Protein AF-A0A3C0GHY0-F1 (afdb_monomer)

Foldseek 3Di:
DDDDPDPDDDPPPPPPDPVVVVVVVVVVVVVVVVVVVVCVPPDPPPPDPPPLADVVLLVVLLVQCLVPVDLVSLVVSCVVSVHDSVVSLVSCVVVVNHDDDADADPVRHGPDDQVNLQVLVCVVVVHRDPVSSVPDSVVSVVVSVVSVD

Secondary structure (DSSP, 8-state):
-----------------HHHHHHHHHHHHHHHHHHHHHHHHH---------SS-HHHHHHHHHHHHHS-SHHHHHHHHHHTT--HHHHHHHHHHTT-PPPPPPB-TTS-B---HHHHHHHHHHHHTS--GGGGGS-HHHHHHHHHHH--

Radius of gyration: 30.06 Å; Cα contacts (8 Å, |Δi|>4): 63; chains: 1; bounding box: 44×91×66 Å

Structure (mmCIF, N/CA/C/O backbone):
data_AF-A0A3C0GHY0-F1
#
_entry.id   AF-A0A3C0GHY0-F1
#
loop_
_atom_site.group_PDB
_atom_site.id
_atom_site.type_symbol
_atom_site.label_atom_id
_atom_site.label_alt_id
_atom_site.label_comp_id
_atom_site.label_asym_id
_atom_site.label_entity_id
_atom_site.label_seq_id
_atom_site.pdbx_PDB_ins_code
_atom_site.Cartn_x
_atom_site.Cartn_y
_atom_site.Cartn_z
_atom_site.occupancy
_atom_site.B_iso_or_equiv
_atom_site.auth_seq_id
_atom_site.auth_comp_id
_atom_site.auth_asym_id
_atom_site.auth_atom_id
_atom_site.pdbx_PDB_model_num
ATOM 1 N N . MET A 1 1 ? 21.424 75.757 0.267 1.00 43.88 1 MET A N 1
ATOM 2 C CA . MET A 1 1 ? 20.546 75.321 -0.846 1.00 43.88 1 MET A CA 1
ATOM 3 C C . MET A 1 1 ? 20.650 73.807 -0.983 1.00 43.88 1 MET A C 1
ATOM 5 O O . MET A 1 1 ? 21.759 73.286 -0.994 1.00 43.88 1 MET A O 1
ATOM 9 N N . LYS A 1 2 ? 19.517 73.099 -0.906 1.00 44.56 2 LYS A N 1
ATOM 10 C CA . LYS A 1 2 ? 19.451 71.640 -0.707 1.00 44.56 2 LYS A CA 1
ATOM 11 C C . LYS A 1 2 ? 19.728 70.884 -2.015 1.00 44.56 2 LYS A C 1
ATOM 13 O O . LYS A 1 2 ? 19.269 71.286 -3.075 1.00 44.56 2 LYS A O 1
ATOM 18 N N . LYS A 1 3 ? 20.506 69.801 -1.911 1.00 42.47 3 LYS A N 1
ATOM 19 C CA . LYS A 1 3 ? 20.827 68.850 -2.985 1.00 42.47 3 LYS A CA 1
ATOM 20 C C . LYS A 1 3 ? 19.607 67.980 -3.297 1.00 42.47 3 LYS A C 1
ATOM 22 O O . LYS A 1 3 ? 19.313 67.071 -2.521 1.00 42.47 3 LYS A O 1
ATOM 27 N N . ASP A 1 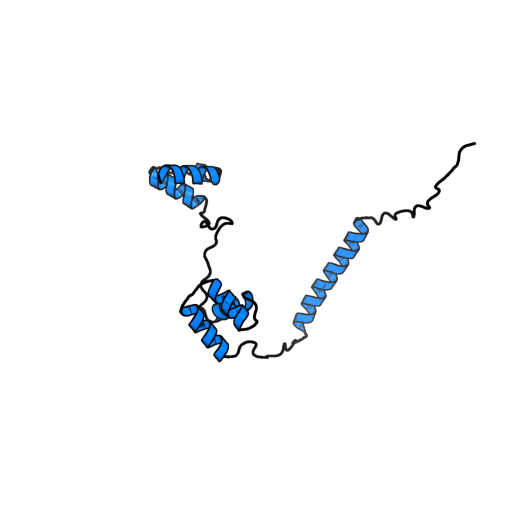4 ? 18.992 68.171 -4.457 1.00 45.75 4 ASP A N 1
ATOM 28 C CA . ASP A 1 4 ? 18.029 67.215 -5.010 1.00 45.75 4 ASP A CA 1
ATOM 29 C C . ASP A 1 4 ? 18.778 66.072 -5.703 1.00 45.75 4 ASP A C 1
ATOM 31 O O . ASP A 1 4 ? 19.074 66.091 -6.896 1.00 45.75 4 ASP A O 1
ATOM 35 N N . ARG A 1 5 ? 19.133 65.050 -4.919 1.00 55.22 5 ARG A N 1
ATOM 36 C CA . ARG A 1 5 ? 19.516 63.740 -5.453 1.00 55.22 5 ARG A CA 1
ATOM 37 C C . ARG A 1 5 ? 18.247 62.913 -5.640 1.00 55.22 5 ARG A C 1
ATOM 39 O O . ARG A 1 5 ? 17.452 62.825 -4.712 1.00 55.22 5 ARG A O 1
ATOM 46 N N . ASN A 1 6 ? 18.173 62.202 -6.771 1.00 49.91 6 ASN A N 1
ATOM 47 C CA . ASN A 1 6 ? 17.333 61.019 -7.019 1.00 49.91 6 ASN A CA 1
ATOM 48 C C . ASN A 1 6 ? 15.996 61.246 -7.760 1.00 49.91 6 ASN A C 1
ATOM 50 O O . ASN A 1 6 ? 14.916 61.105 -7.193 1.00 49.91 6 ASN A O 1
ATOM 54 N N . ARG A 1 7 ? 16.064 61.451 -9.082 1.00 50.22 7 ARG A N 1
ATOM 55 C CA . ARG A 1 7 ? 14.936 61.191 -9.995 1.00 50.22 7 ARG A CA 1
ATOM 56 C C . ARG A 1 7 ? 15.176 59.869 -10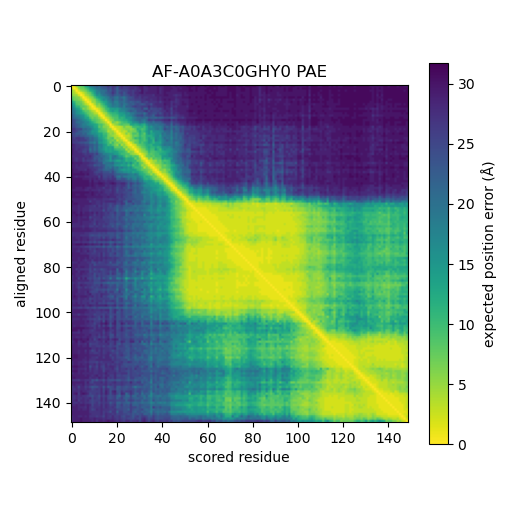.735 1.00 50.22 7 ARG A C 1
ATOM 58 O O . ARG A 1 7 ? 15.522 59.848 -11.909 1.00 50.22 7 ARG A O 1
ATOM 65 N N . LYS A 1 8 ? 15.037 58.738 -10.032 1.00 50.28 8 LYS A N 1
ATOM 66 C CA . LYS A 1 8 ? 14.919 57.421 -10.683 1.00 50.28 8 LYS A CA 1
ATOM 67 C C . LYS A 1 8 ? 13.613 57.400 -11.475 1.00 50.28 8 LYS A C 1
ATOM 69 O O . LYS A 1 8 ? 12.539 57.517 -10.886 1.00 50.28 8 LYS A O 1
ATOM 74 N N . TYR A 1 9 ? 13.703 57.232 -12.790 1.00 45.22 9 TYR A N 1
ATOM 75 C CA . TYR A 1 9 ? 12.550 56.913 -13.626 1.00 45.22 9 TYR A CA 1
ATOM 76 C C . TYR A 1 9 ? 11.945 55.596 -13.110 1.00 45.22 9 TYR A C 1
ATOM 78 O O . TYR A 1 9 ? 12.593 54.551 -13.161 1.00 45.22 9 TYR A O 1
ATOM 86 N N . ARG A 1 10 ? 10.738 55.636 -12.532 1.00 49.34 10 ARG A N 1
ATOM 87 C CA . ARG A 1 10 ? 9.988 54.415 -12.209 1.00 49.34 10 ARG A CA 1
ATOM 88 C C . ARG A 1 10 ? 9.207 54.030 -13.463 1.00 49.34 10 ARG A C 1
ATOM 90 O O . ARG A 1 10 ? 8.312 54.791 -13.831 1.00 49.34 10 ARG A O 1
ATOM 97 N N . PRO A 1 11 ? 9.486 52.891 -14.120 1.00 46.31 11 PRO A N 1
ATOM 98 C CA . PRO A 1 11 ? 8.587 52.416 -15.156 1.00 46.31 11 PRO A CA 1
ATOM 99 C C . PRO A 1 11 ? 7.234 52.131 -14.500 1.00 46.31 11 PRO A C 1
ATOM 101 O O . PRO A 1 11 ? 7.153 51.460 -13.466 1.00 46.31 11 PRO A O 1
ATOM 104 N N . CYS A 1 12 ? 6.177 52.695 -15.080 1.00 44.91 12 CYS A N 1
ATOM 105 C CA . CYS A 1 12 ? 4.809 52.444 -14.662 1.00 44.91 12 CYS A CA 1
ATOM 106 C C . CYS A 1 12 ? 4.568 50.928 -14.729 1.00 44.91 12 CYS A C 1
ATOM 108 O O . CYS A 1 12 ? 4.623 50.338 -15.810 1.00 44.91 12 CYS A O 1
ATOM 110 N N . LYS A 1 13 ? 4.356 50.269 -13.580 1.00 52.03 13 LYS A N 1
ATOM 111 C CA . LYS A 1 13 ? 3.924 48.867 -13.563 1.00 52.03 13 LYS A CA 1
ATOM 112 C C . LYS A 1 13 ? 2.538 48.836 -14.190 1.00 52.03 13 LYS A C 1
ATOM 114 O O . LYS A 1 13 ? 1.556 49.170 -13.531 1.00 52.03 13 LYS A O 1
ATOM 119 N N . ARG A 1 14 ? 2.474 48.443 -15.462 1.00 49.00 14 ARG A N 1
ATOM 120 C CA . ARG A 1 14 ? 1.232 48.105 -16.149 1.00 49.00 14 ARG A CA 1
ATOM 121 C C . ARG A 1 14 ? 0.568 47.016 -15.311 1.00 49.00 14 ARG A C 1
ATOM 123 O O . ARG A 1 14 ? 1.057 45.889 -15.250 1.00 49.00 14 ARG A O 1
ATOM 130 N N . GLN A 1 15 ? -0.471 47.383 -14.565 1.00 57.38 15 GLN A N 1
ATOM 131 C CA . GLN A 1 15 ? -1.277 46.423 -13.826 1.00 57.38 15 GLN A CA 1
ATOM 132 C C . GLN A 1 15 ? -2.047 45.618 -14.870 1.00 57.38 15 GLN A C 1
ATOM 134 O O . GLN A 1 15 ? -3.162 45.970 -15.243 1.00 57.38 15 GLN A O 1
ATOM 139 N N . ASN A 1 16 ? -1.426 44.573 -15.414 1.00 53.50 16 ASN A N 1
ATOM 140 C CA . ASN A 1 16 ? -2.160 43.613 -16.219 1.00 53.50 16 ASN A CA 1
ATOM 141 C C . ASN A 1 16 ? -3.194 42.991 -15.281 1.00 53.50 16 ASN A C 1
ATOM 143 O O . ASN A 1 16 ? -2.840 42.412 -14.249 1.00 53.50 16 ASN A O 1
ATOM 147 N N . SER A 1 17 ? -4.476 43.202 -15.581 1.00 56.75 17 SER A N 1
ATOM 148 C CA . SER A 1 17 ? -5.548 42.705 -14.734 1.00 56.75 17 SER A CA 1
ATOM 149 C C . SER A 1 17 ? -5.394 41.187 -14.609 1.00 56.75 17 SER A C 1
ATOM 151 O O . SER A 1 17 ? -5.249 40.472 -15.602 1.00 56.75 17 SER A O 1
ATOM 153 N N . LYS A 1 18 ? -5.427 40.669 -13.375 1.00 57.06 18 LYS A N 1
ATOM 154 C CA . LYS A 1 18 ? -5.386 39.216 -13.103 1.00 57.06 18 LYS A CA 1
ATOM 155 C C . LYS A 1 18 ? -6.503 38.454 -13.840 1.00 57.06 18 LYS A C 1
ATOM 157 O O . LYS A 1 18 ? -6.436 37.237 -13.984 1.00 57.06 18 LYS A O 1
ATOM 162 N N . PHE A 1 19 ? -7.518 39.182 -14.302 1.00 55.75 19 PHE A N 1
ATOM 163 C CA . PHE A 1 19 ? -8.609 38.705 -15.136 1.00 55.75 19 PHE A CA 1
ATOM 164 C C . PHE A 1 19 ? -8.153 38.369 -16.564 1.00 55.75 19 PHE A C 1
ATOM 166 O O . PHE A 1 19 ? -8.453 37.285 -17.050 1.00 55.75 19 PHE A O 1
ATOM 173 N N . LEU A 1 20 ? -7.360 39.234 -17.207 1.00 51.72 20 LEU A N 1
ATOM 174 C CA . LEU A 1 20 ? -6.839 38.987 -18.557 1.00 51.72 20 LEU A CA 1
ATOM 175 C C . LEU A 1 20 ? -5.841 37.822 -18.582 1.00 51.72 20 LEU A C 1
ATOM 177 O O . LEU A 1 20 ? -5.897 37.012 -19.500 1.00 51.72 20 LEU A O 1
ATOM 181 N N . GLN A 1 21 ? -5.001 37.678 -17.550 1.00 57.25 21 GLN A N 1
ATOM 182 C CA . GLN A 1 21 ? -4.092 36.529 -17.419 1.00 57.25 21 GLN A CA 1
ATOM 183 C C . GLN A 1 21 ? -4.881 35.203 -17.362 1.00 57.25 21 GLN A C 1
ATOM 185 O O . GLN A 1 21 ? -4.649 34.312 -18.172 1.00 57.25 21 GLN A O 1
ATOM 190 N N . LYS A 1 22 ? -5.916 35.124 -16.508 1.00 54.03 22 LYS A N 1
ATOM 191 C CA . LYS A 1 22 ? -6.793 33.942 -16.387 1.00 54.03 22 LYS A CA 1
ATOM 192 C C . LYS A 1 22 ? -7.554 33.595 -17.667 1.00 54.03 22 LYS A C 1
ATOM 194 O O . LYS A 1 22 ? -7.800 32.421 -17.918 1.00 54.03 22 LYS A O 1
ATOM 199 N N . VAL A 1 23 ? -7.950 34.584 -18.469 1.00 57.91 23 VAL A N 1
ATOM 200 C CA . VAL A 1 23 ? -8.646 34.342 -19.746 1.00 57.91 23 VAL A CA 1
ATOM 201 C C . VAL A 1 23 ? -7.696 33.734 -20.782 1.00 57.91 23 VAL A C 1
ATOM 203 O O . VAL A 1 23 ? -8.090 32.819 -21.503 1.00 57.91 23 VAL A O 1
ATOM 206 N N . VAL A 1 24 ? -6.439 34.186 -20.828 1.00 56.72 24 VAL A N 1
ATOM 207 C CA . VAL A 1 24 ? -5.404 33.609 -21.704 1.00 56.72 24 VAL A CA 1
ATOM 208 C C . VAL A 1 24 ? -5.010 32.196 -21.235 1.00 56.72 24 VAL A C 1
ATOM 210 O O . VAL A 1 24 ? -4.866 31.294 -22.064 1.00 56.72 24 VAL A O 1
ATOM 213 N N . ASP A 1 25 ? -4.948 31.962 -19.921 1.00 53.97 25 ASP A N 1
ATOM 214 C CA . ASP A 1 25 ? -4.635 30.652 -19.324 1.00 53.97 25 ASP A CA 1
ATOM 215 C C . ASP A 1 25 ? -5.785 29.630 -19.495 1.00 53.97 25 ASP A C 1
ATOM 217 O O . ASP A 1 25 ? -5.553 28.473 -19.841 1.00 53.97 25 ASP A O 1
A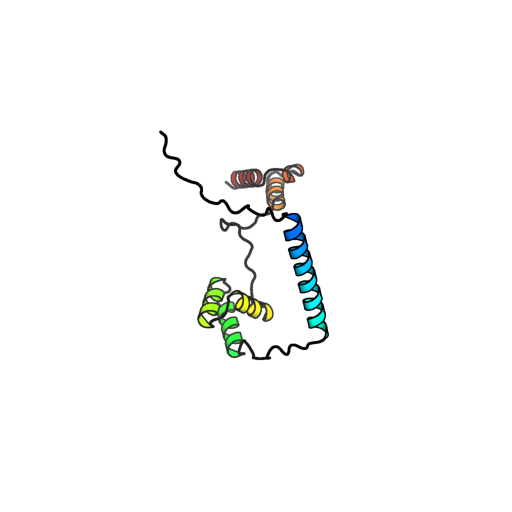TOM 221 N N . ASN A 1 26 ? -7.051 30.047 -19.366 1.00 54.62 26 ASN A N 1
ATOM 222 C CA . ASN A 1 26 ? -8.207 29.177 -19.635 1.00 54.62 26 ASN A CA 1
ATOM 223 C C . ASN A 1 26 ? -8.363 28.847 -21.128 1.00 54.62 26 ASN A C 1
ATOM 225 O O . ASN A 1 26 ? -8.758 27.734 -21.480 1.00 54.62 26 ASN A O 1
ATOM 229 N N . ARG A 1 27 ? -8.045 29.795 -22.019 1.00 51.16 27 ARG A N 1
ATOM 230 C CA . ARG A 1 27 ? -8.132 29.601 -23.475 1.00 51.16 27 ARG A CA 1
ATOM 231 C C . ARG A 1 27 ? -7.024 28.688 -24.004 1.00 51.16 27 ARG A C 1
ATOM 233 O O . ARG A 1 27 ? -7.276 27.895 -24.908 1.00 51.16 27 ARG A O 1
ATOM 240 N N . SER A 1 28 ? -5.832 28.746 -23.412 1.00 49.88 28 SER A N 1
ATOM 241 C CA . SER A 1 28 ? -4.755 27.793 -23.696 1.00 49.88 28 SER A CA 1
ATOM 242 C C . SER A 1 28 ? -5.081 26.395 -23.152 1.00 49.88 28 SER A C 1
ATOM 244 O O . SER A 1 28 ? -4.930 25.422 -23.886 1.00 49.88 28 SER A O 1
ATOM 246 N N . HIS A 1 29 ? -5.647 26.263 -21.947 1.00 50.69 29 HIS A N 1
ATOM 247 C CA . HIS A 1 29 ? -6.001 24.956 -21.369 1.00 50.69 29 HIS A CA 1
ATOM 248 C C . HIS A 1 29 ? -7.094 24.192 -22.149 1.00 50.69 29 HIS A C 1
ATOM 250 O O . HIS A 1 29 ? -7.030 22.967 -22.274 1.00 50.69 29 HIS A O 1
ATOM 256 N N . PHE A 1 30 ? -8.070 24.899 -22.734 1.00 48.09 30 PHE A N 1
ATOM 257 C CA . PHE A 1 30 ? -9.123 24.279 -23.552 1.00 48.09 30 PHE A CA 1
ATOM 258 C C . PHE A 1 30 ? -8.596 23.735 -24.895 1.00 48.09 30 PHE A C 1
ATOM 260 O O . PHE A 1 30 ? -9.026 22.671 -25.342 1.00 48.09 30 PHE A O 1
ATOM 267 N N . GLY A 1 31 ? -7.622 24.416 -25.513 1.00 49.78 31 GLY A N 1
ATOM 268 C CA . GLY A 1 31 ? -7.005 23.990 -26.776 1.00 49.78 31 GLY A CA 1
ATOM 269 C C . GLY A 1 31 ? -6.147 22.727 -26.643 1.00 49.78 31 GLY A C 1
ATOM 270 O O . GLY A 1 31 ? -6.221 21.836 -27.490 1.00 49.78 31 GLY A O 1
ATOM 271 N N . TYR A 1 32 ? -5.398 22.597 -25.541 1.00 50.34 32 TYR A N 1
ATOM 272 C CA . TYR A 1 32 ? -4.573 21.410 -25.286 1.00 50.34 32 TYR A CA 1
ATOM 273 C C . TYR A 1 32 ? -5.409 20.142 -25.042 1.00 50.34 32 TYR A C 1
ATOM 275 O O . TYR A 1 32 ? -4.982 19.055 -25.417 1.00 50.34 32 TYR A O 1
ATOM 283 N N . ASN A 1 33 ? -6.621 20.251 -24.489 1.00 50.81 33 ASN A N 1
ATOM 284 C CA . ASN A 1 33 ? -7.453 19.083 -24.167 1.00 50.81 33 ASN A CA 1
ATOM 285 C C . ASN A 1 33 ? -8.226 18.523 -25.386 1.00 50.81 33 ASN A C 1
ATOM 287 O O . ASN A 1 33 ? -8.464 17.317 -25.477 1.00 50.81 33 ASN A O 1
ATOM 291 N N . ILE A 1 34 ? -8.587 19.382 -26.351 1.00 51.97 34 ILE A N 1
ATOM 292 C CA . ILE A 1 34 ? -9.289 18.989 -27.589 1.00 51.97 34 ILE A CA 1
ATOM 293 C C . ILE A 1 34 ? -8.320 18.316 -28.578 1.00 51.97 34 ILE A C 1
ATOM 295 O O . ILE A 1 34 ? -8.632 17.248 -29.105 1.00 51.97 34 ILE A O 1
ATOM 299 N N . LEU A 1 35 ? -7.101 18.849 -28.745 1.00 52.03 35 LEU A N 1
ATOM 300 C CA . LEU A 1 35 ? -6.059 18.240 -29.588 1.00 52.03 35 LEU A CA 1
ATOM 301 C C . LEU A 1 35 ? -5.599 16.867 -29.067 1.00 52.03 35 LEU A C 1
ATOM 303 O O . LEU A 1 35 ? -5.436 15.938 -29.857 1.00 52.03 35 LEU A O 1
ATOM 307 N N . TYR A 1 36 ? -5.468 16.694 -27.746 1.00 53.88 36 TYR A N 1
ATOM 308 C CA . TYR A 1 36 ? -5.097 15.406 -27.142 1.00 53.88 36 TYR A CA 1
ATOM 309 C C . TYR A 1 36 ? -6.165 14.315 -27.322 1.00 53.88 36 TYR A C 1
ATOM 311 O O . TYR A 1 36 ? -5.825 13.140 -27.473 1.00 53.88 36 TYR A O 1
ATOM 319 N N . LYS A 1 37 ? -7.456 14.676 -27.339 1.00 48.34 37 LYS A N 1
ATOM 320 C CA . LYS A 1 37 ? -8.540 13.723 -27.634 1.00 48.34 37 LYS A CA 1
ATOM 321 C C . LYS A 1 37 ? -8.623 13.379 -29.123 1.00 48.34 37 LYS A C 1
ATOM 323 O O . LYS A 1 37 ? -8.896 12.229 -29.451 1.00 48.34 37 LYS A O 1
ATOM 328 N N . GLN A 1 38 ? -8.345 14.334 -30.011 1.00 46.81 38 GLN A N 1
ATOM 329 C CA . GLN A 1 38 ? -8.465 14.149 -31.461 1.00 46.81 38 GLN A CA 1
ATOM 330 C C . GLN A 1 38 ? -7.272 13.385 -32.072 1.00 46.81 38 GLN A C 1
ATOM 332 O O . GLN A 1 38 ? -7.472 12.527 -32.931 1.00 46.81 38 GLN A O 1
ATOM 337 N N . LEU A 1 39 ? -6.052 13.575 -31.549 1.00 48.44 39 LEU A N 1
ATOM 338 C CA . LEU A 1 39 ? -4.853 12.796 -31.914 1.00 48.44 39 LEU A CA 1
ATOM 339 C C . LEU A 1 39 ? -4.928 11.314 -31.507 1.00 48.44 39 LEU A C 1
ATOM 341 O O . LEU A 1 39 ? -4.263 10.473 -32.106 1.00 48.44 39 LEU A O 1
ATOM 345 N N . ARG A 1 40 ? -5.765 10.970 -30.520 1.00 46.69 40 ARG A N 1
ATOM 346 C CA . ARG A 1 40 ? -5.966 9.588 -30.057 1.00 46.69 40 ARG A CA 1
ATOM 347 C C . ARG A 1 40 ? -6.865 8.761 -30.991 1.00 46.69 40 ARG A C 1
ATOM 349 O O . ARG A 1 40 ? -6.882 7.540 -30.875 1.00 46.69 40 ARG A O 1
ATOM 356 N N . ILE A 1 41 ? -7.611 9.409 -31.892 1.00 50.09 41 ILE A N 1
ATOM 357 C CA . ILE A 1 41 ? -8.611 8.760 -32.759 1.00 50.09 41 ILE A CA 1
ATOM 358 C C . ILE A 1 41 ? -8.040 8.419 -34.149 1.00 50.09 41 ILE A C 1
ATOM 360 O O . ILE A 1 41 ? -8.432 7.406 -34.716 1.00 50.09 41 ILE A O 1
ATOM 364 N N . PHE A 1 42 ? -7.082 9.193 -34.680 1.00 49.88 42 PHE A N 1
ATOM 365 C CA . PHE A 1 42 ? -6.591 9.022 -36.064 1.00 49.88 42 PHE A CA 1
ATOM 366 C C . PHE A 1 42 ? -5.111 8.646 -36.225 1.00 49.88 42 PHE A C 1
ATOM 368 O O . PHE A 1 42 ? -4.678 8.354 -37.335 1.00 49.88 42 PHE A O 1
ATOM 375 N N . GLY A 1 43 ? -4.323 8.601 -35.152 1.00 43.38 43 GLY A N 1
ATOM 376 C CA . GLY A 1 43 ? -2.917 8.211 -35.224 1.00 43.38 43 GLY A CA 1
ATOM 377 C C . GLY A 1 43 ? -2.657 6.961 -34.405 1.00 43.38 43 GLY A C 1
ATOM 378 O O . GLY A 1 43 ? -2.518 7.044 -33.187 1.00 43.38 43 GLY A O 1
ATOM 379 N N . ARG A 1 44 ? -2.516 5.801 -35.058 1.00 51.97 44 ARG A N 1
ATOM 380 C CA . ARG A 1 44 ? -1.724 4.704 -34.488 1.00 51.97 44 ARG A CA 1
ATOM 381 C C . ARG A 1 44 ? -0.304 5.242 -34.306 1.00 51.97 44 ARG A C 1
ATOM 383 O O . ARG A 1 44 ? 0.516 5.152 -35.210 1.00 51.97 44 ARG A O 1
ATOM 390 N N . ILE A 1 45 ? -0.010 5.810 -33.139 1.00 55.22 45 ILE A N 1
ATOM 391 C CA . ILE A 1 45 ? 1.368 5.908 -32.676 1.00 55.22 45 ILE A CA 1
ATOM 392 C C . ILE A 1 45 ? 1.769 4.457 -32.426 1.00 55.22 45 ILE A C 1
ATOM 394 O O . ILE A 1 45 ? 1.438 3.881 -31.389 1.00 55.22 45 ILE A O 1
ATOM 398 N N . SER A 1 46 ? 2.408 3.827 -33.411 1.00 54.03 46 SER A N 1
ATOM 399 C CA . SER A 1 46 ? 3.118 2.572 -33.204 1.00 54.03 46 SER A CA 1
ATOM 400 C C . SER A 1 46 ? 4.308 2.885 -32.300 1.00 54.03 46 SER A C 1
ATOM 402 O O . SER A 1 46 ? 5.431 3.085 -32.760 1.00 54.03 46 SER A O 1
ATOM 404 N N . MET A 1 47 ? 4.047 3.022 -31.000 1.00 59.84 47 MET A N 1
ATOM 405 C CA . MET A 1 47 ? 5.096 3.052 -29.995 1.00 59.84 47 MET A CA 1
ATOM 406 C C . MET A 1 47 ? 5.866 1.748 -30.162 1.00 59.84 47 MET A C 1
ATOM 408 O O . MET A 1 47 ? 5.269 0.676 -30.058 1.00 59.84 47 MET A O 1
ATOM 412 N N . ALA A 1 48 ? 7.149 1.861 -30.509 1.00 51.56 48 ALA A N 1
ATOM 413 C CA . ALA A 1 48 ? 8.017 0.739 -30.826 1.00 51.56 48 ALA A CA 1
ATOM 414 C C . ALA A 1 48 ? 7.782 -0.418 -29.847 1.00 51.56 48 ALA A C 1
ATOM 416 O O . ALA A 1 48 ? 7.909 -0.256 -28.631 1.00 51.56 48 ALA A O 1
ATOM 417 N N . THR A 1 49 ? 7.451 -1.592 -30.380 1.00 57.00 49 THR A N 1
ATOM 418 C CA . THR A 1 49 ? 7.286 -2.846 -29.633 1.00 57.00 49 THR A CA 1
ATOM 419 C C . THR A 1 49 ? 8.643 -3.399 -29.193 1.00 57.00 49 THR A C 1
ATOM 421 O O . THR A 1 49 ? 8.880 -4.602 -29.238 1.00 57.00 49 THR A O 1
ATOM 424 N N . ALA A 1 50 ? 9.571 -2.526 -28.795 1.00 63.41 50 ALA A N 1
ATOM 425 C CA . ALA A 1 50 ? 10.799 -2.947 -28.156 1.00 63.41 50 ALA A CA 1
ATOM 426 C C . ALA A 1 50 ? 10.402 -3.567 -26.813 1.00 63.41 50 ALA A C 1
ATOM 428 O O . ALA A 1 50 ? 9.788 -2.916 -25.956 1.00 63.41 50 ALA A O 1
ATOM 429 N N . LYS A 1 51 ? 10.694 -4.859 -26.650 1.00 69.12 51 LYS A N 1
ATOM 430 C CA . LYS A 1 51 ? 10.424 -5.589 -25.413 1.00 69.12 51 LYS A CA 1
ATOM 431 C C . LYS A 1 51 ? 11.281 -4.943 -24.317 1.00 69.12 51 LYS A C 1
ATOM 433 O O . LYS A 1 51 ? 12.472 -5.186 -24.217 1.00 69.12 51 LYS A O 1
ATOM 438 N N . ASN A 1 52 ? 10.673 -4.064 -23.515 1.00 81.25 52 ASN A N 1
ATOM 439 C CA . ASN A 1 52 ? 11.356 -3.336 -22.430 1.00 81.25 52 ASN A CA 1
ATOM 440 C C . ASN A 1 52 ? 11.963 -4.267 -21.363 1.00 81.25 52 ASN A C 1
ATOM 442 O O . ASN A 1 52 ? 12.768 -3.825 -20.544 1.00 81.25 52 ASN A O 1
ATOM 446 N N . TYR A 1 53 ? 11.507 -5.521 -21.356 1.00 85.25 53 TYR A N 1
ATOM 447 C CA . TYR A 1 53 ? 11.892 -6.585 -20.448 1.00 85.25 53 TYR A CA 1
ATOM 448 C C . TYR A 1 53 ? 12.114 -7.850 -21.276 1.00 85.25 53 TYR A C 1
ATOM 450 O O . TYR A 1 53 ? 11.214 -8.238 -22.024 1.00 85.25 53 TYR A O 1
ATOM 458 N N . THR A 1 54 ? 13.287 -8.468 -21.161 1.00 91.25 54 THR A N 1
ATOM 459 C CA . THR A 1 54 ? 13.524 -9.821 -21.682 1.00 91.25 54 THR A CA 1
ATOM 460 C C . THR A 1 54 ? 12.826 -10.838 -20.782 1.00 91.25 54 THR A C 1
ATOM 462 O O . THR A 1 54 ? 12.540 -10.542 -19.620 1.00 91.25 54 THR A O 1
ATOM 465 N N . ASP A 1 55 ? 12.527 -12.025 -21.307 1.00 89.62 55 ASP A N 1
ATOM 466 C CA . ASP A 1 55 ? 11.852 -13.067 -20.520 1.00 89.62 55 ASP A CA 1
ATOM 467 C C . ASP A 1 55 ? 12.740 -13.555 -19.366 1.00 89.62 55 ASP A C 1
ATOM 469 O O . ASP A 1 55 ? 12.253 -13.754 -18.258 1.00 89.62 55 ASP A O 1
ATOM 473 N N . GLU A 1 56 ? 14.057 -13.614 -19.584 1.00 90.06 56 GLU A N 1
ATOM 474 C CA . GLU A 1 56 ? 15.059 -13.918 -18.552 1.00 90.06 56 GLU A CA 1
ATOM 475 C C . GLU A 1 56 ? 15.020 -12.912 -17.395 1.00 90.06 56 GLU A C 1
ATOM 477 O O . GLU A 1 56 ? 15.014 -13.295 -16.227 1.00 90.06 56 GLU A O 1
ATOM 482 N N . MET A 1 57 ? 14.913 -11.616 -17.708 1.00 90.75 57 MET A N 1
ATOM 483 C CA . MET A 1 57 ? 14.823 -10.569 -16.692 1.00 90.75 57 MET A CA 1
ATOM 484 C C . MET A 1 57 ? 13.522 -10.680 -15.892 1.00 90.75 57 MET A C 1
ATOM 486 O O . MET A 1 57 ? 13.507 -10.405 -14.695 1.00 90.75 57 MET A O 1
ATOM 490 N N . VAL A 1 58 ? 12.421 -11.091 -16.534 1.00 92.62 58 VAL A N 1
ATOM 491 C CA . VAL A 1 58 ? 11.153 -11.350 -15.837 1.00 92.62 58 VAL A CA 1
ATOM 492 C C . VAL A 1 58 ? 11.279 -12.551 -14.908 1.00 92.62 58 VAL A C 1
ATOM 494 O O . VAL A 1 58 ? 10.931 -12.413 -13.738 1.00 92.62 58 VAL A O 1
ATOM 497 N N . ALA A 1 59 ? 11.844 -13.664 -15.383 1.00 92.94 59 ALA A N 1
ATOM 498 C CA . ALA A 1 59 ? 12.072 -14.859 -14.575 1.00 92.94 59 ALA A CA 1
ATOM 499 C C . ALA A 1 59 ? 12.923 -14.547 -13.332 1.00 92.94 59 ALA A C 1
ATOM 501 O O . ALA A 1 59 ? 12.503 -14.833 -12.208 1.00 92.94 59 ALA A O 1
ATOM 502 N N . GLN A 1 60 ? 14.048 -13.847 -13.517 1.00 92.38 60 GLN A N 1
ATOM 503 C CA . GLN A 1 60 ? 14.929 -13.426 -12.427 1.00 92.38 60 GLN A CA 1
ATOM 504 C C . GLN A 1 60 ? 14.205 -12.530 -11.409 1.00 92.38 60 GLN A C 1
ATOM 506 O O . GLN A 1 60 ? 14.313 -12.748 -10.203 1.00 92.38 60 GLN A O 1
ATOM 511 N N . MET A 1 61 ? 13.437 -11.533 -11.872 1.00 93.50 61 MET A N 1
ATOM 512 C CA . MET A 1 61 ? 12.656 -10.666 -10.980 1.00 93.50 61 MET A CA 1
ATOM 513 C C . MET A 1 61 ? 11.623 -11.459 -10.178 1.00 93.50 61 MET A C 1
ATOM 515 O O . MET A 1 61 ? 11.459 -11.210 -8.983 1.00 93.50 61 MET A O 1
ATOM 519 N N . THR A 1 62 ? 10.909 -12.384 -10.829 1.00 93.19 62 THR A N 1
ATOM 520 C CA . THR A 1 62 ? 9.894 -13.200 -10.158 1.00 93.19 62 THR A CA 1
ATOM 521 C C . THR A 1 62 ? 10.521 -14.108 -9.113 1.00 93.19 62 THR A C 1
ATOM 523 O O . THR A 1 62 ? 10.055 -14.098 -7.981 1.00 93.19 62 THR A O 1
ATOM 526 N N . GLU A 1 63 ? 11.618 -14.797 -9.431 1.00 93.69 63 GLU A N 1
ATOM 527 C CA . GLU A 1 63 ? 12.313 -15.694 -8.505 1.00 93.69 63 GLU A CA 1
ATOM 528 C C . GLU A 1 63 ? 12.817 -14.937 -7.267 1.00 93.69 63 GLU A C 1
ATOM 530 O O . GLU A 1 63 ? 12.449 -15.267 -6.136 1.00 93.69 63 GLU A O 1
ATOM 535 N N . GLN A 1 64 ? 13.564 -13.848 -7.471 1.00 92.25 64 GLN A N 1
ATOM 536 C CA . GLN A 1 64 ? 14.105 -13.052 -6.368 1.00 92.25 64 GLN A CA 1
ATOM 537 C C . GLN A 1 64 ? 13.008 -12.457 -5.478 1.00 92.25 64 GLN A C 1
ATOM 539 O O . GLN A 1 64 ? 13.130 -12.455 -4.250 1.00 92.25 64 GLN A O 1
ATOM 544 N N . TYR A 1 65 ? 11.916 -11.970 -6.074 1.00 94.38 65 TYR A N 1
ATOM 545 C CA . TYR A 1 65 ? 10.805 -11.420 -5.304 1.00 94.38 65 TYR A CA 1
ATOM 546 C C . TYR A 1 65 ? 9.997 -12.513 -4.588 1.00 94.38 65 TYR A C 1
ATOM 548 O O . TYR A 1 65 ? 9.554 -12.294 -3.462 1.00 94.38 65 TYR A O 1
ATOM 556 N N . THR A 1 66 ? 9.826 -13.699 -5.184 1.00 90.94 66 THR A N 1
ATOM 557 C CA . THR A 1 66 ? 9.173 -14.830 -4.500 1.00 90.94 66 THR A CA 1
ATOM 558 C C . THR A 1 66 ? 9.964 -15.313 -3.289 1.00 90.94 66 THR A C 1
ATOM 560 O O . THR A 1 66 ? 9.349 -15.653 -2.279 1.00 90.94 66 THR A O 1
ATOM 563 N N . ALA A 1 67 ? 11.300 -15.283 -3.350 1.00 92.88 67 ALA A N 1
ATOM 564 C CA . ALA A 1 67 ? 12.162 -15.659 -2.234 1.00 92.88 67 ALA A CA 1
ATOM 565 C C . ALA A 1 67 ? 12.078 -14.665 -1.061 1.00 92.88 67 ALA A C 1
ATOM 567 O O . ALA A 1 67 ? 12.107 -15.072 0.099 1.00 92.88 67 ALA A O 1
ATOM 568 N N . ASN A 1 68 ? 11.948 -13.363 -1.342 1.00 91.00 68 ASN A N 1
ATOM 569 C CA . ASN A 1 68 ? 11.784 -12.328 -0.320 1.00 91.00 68 ASN A CA 1
ATOM 570 C C . ASN A 1 68 ? 10.835 -11.211 -0.815 1.00 91.00 68 ASN A C 1
ATOM 572 O O . ASN A 1 68 ? 11.279 -10.232 -1.432 1.00 91.00 68 ASN A O 1
ATOM 576 N N . PRO A 1 69 ? 9.518 -11.335 -0.550 1.00 90.00 69 PRO A N 1
ATOM 577 C CA . PRO A 1 69 ? 8.512 -10.397 -1.038 1.00 90.00 69 PRO A CA 1
ATOM 578 C C . PRO A 1 69 ? 8.471 -9.134 -0.167 1.00 90.00 69 PRO A C 1
ATOM 580 O O . PRO A 1 69 ? 7.558 -8.930 0.634 1.00 90.00 69 PRO A O 1
ATOM 583 N N . SER A 1 70 ? 9.466 -8.265 -0.331 1.00 91.69 70 SER A N 1
ATOM 584 C CA . SER A 1 70 ? 9.593 -6.994 0.383 1.00 91.69 70 SER A CA 1
ATOM 585 C C . SER A 1 70 ? 9.750 -5.816 -0.580 1.00 91.69 70 SER A C 1
ATOM 587 O O . SER A 1 70 ? 9.897 -5.969 -1.793 1.00 91.69 70 SER A O 1
ATOM 589 N N . ARG A 1 71 ? 9.657 -4.590 -0.057 1.00 89.81 71 ARG A N 1
ATOM 590 C CA . ARG A 1 71 ? 9.908 -3.395 -0.873 1.00 89.81 71 ARG A CA 1
ATOM 591 C C . ARG A 1 71 ? 11.394 -3.218 -1.178 1.00 89.81 71 ARG A C 1
ATOM 593 O O . ARG A 1 71 ? 11.734 -2.791 -2.274 1.00 89.81 71 ARG A O 1
ATOM 600 N N . GLU A 1 72 ? 12.257 -3.610 -0.250 1.00 91.88 72 GLU A N 1
ATOM 601 C CA . GLU A 1 72 ? 13.706 -3.528 -0.419 1.00 91.88 72 GLU A CA 1
ATOM 602 C C . GLU A 1 72 ? 14.193 -4.383 -1.592 1.00 91.88 72 GLU A C 1
ATOM 604 O O . GLU A 1 72 ? 15.046 -3.940 -2.359 1.00 91.88 72 GLU A O 1
ATO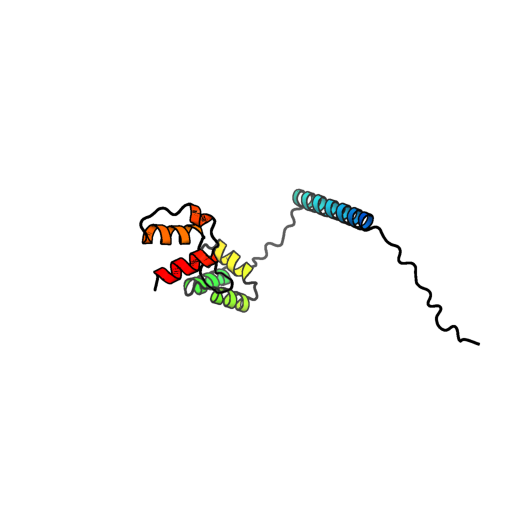M 609 N N . THR A 1 73 ? 13.614 -5.572 -1.802 1.00 93.62 73 THR A N 1
ATOM 610 C CA . THR A 1 73 ? 13.963 -6.407 -2.963 1.00 93.62 73 THR A CA 1
ATOM 611 C C . THR A 1 73 ? 13.570 -5.762 -4.284 1.00 93.62 73 THR A C 1
ATOM 613 O O . THR A 1 73 ? 14.342 -5.805 -5.238 1.00 93.62 73 THR A O 1
ATOM 616 N N . VAL A 1 74 ? 12.421 -5.086 -4.342 1.00 94.12 74 VAL A N 1
ATOM 617 C CA . VAL A 1 74 ? 12.015 -4.303 -5.521 1.00 94.12 74 VAL A CA 1
ATOM 618 C C . VAL A 1 74 ? 12.994 -3.165 -5.795 1.00 94.12 74 VAL A C 1
ATOM 620 O O . VAL A 1 74 ? 13.330 -2.914 -6.953 1.00 94.12 74 VAL A O 1
ATOM 623 N N . ASP A 1 75 ? 13.438 -2.466 -4.753 1.00 94.62 75 ASP A N 1
ATOM 624 C CA . ASP A 1 75 ? 14.358 -1.341 -4.895 1.00 94.62 75 ASP A CA 1
ATOM 625 C C . ASP A 1 75 ? 15.756 -1.820 -5.335 1.00 94.62 75 ASP A C 1
ATOM 627 O O . ASP A 1 75 ? 16.378 -1.201 -6.200 1.00 94.62 75 ASP A O 1
ATOM 631 N N . ARG A 1 76 ? 16.212 -2.980 -4.844 1.00 94.88 76 ARG A N 1
ATOM 632 C CA . ARG A 1 76 ? 17.427 -3.650 -5.333 1.00 94.88 76 ARG A CA 1
ATOM 633 C C . ARG A 1 76 ? 17.325 -4.051 -6.803 1.00 94.88 76 ARG A C 1
ATOM 635 O O . ARG A 1 76 ? 18.175 -3.648 -7.592 1.00 94.88 76 ARG A O 1
ATOM 642 N N . LEU A 1 77 ? 16.259 -4.755 -7.187 1.00 94.12 77 LEU A N 1
ATOM 643 C CA . LEU A 1 77 ? 15.993 -5.151 -8.576 1.00 94.12 77 LEU A CA 1
ATOM 644 C C . LEU A 1 77 ? 15.930 -3.942 -9.519 1.00 94.12 77 LEU A C 1
ATOM 646 O O . LEU A 1 77 ? 16.398 -3.995 -10.654 1.00 94.12 77 LEU A O 1
ATOM 650 N N . ALA A 1 78 ? 15.355 -2.832 -9.055 1.00 94.44 78 ALA A N 1
ATOM 651 C CA . ALA A 1 78 ? 15.301 -1.591 -9.815 1.00 94.44 78 ALA A CA 1
ATOM 652 C C . ALA A 1 78 ? 16.707 -1.038 -10.107 1.00 94.44 78 ALA A C 1
ATOM 654 O O . ALA A 1 78 ? 16.983 -0.657 -11.247 1.00 94.44 78 ALA A O 1
ATOM 655 N N . ASN A 1 79 ? 17.597 -1.054 -9.111 1.00 94.25 79 ASN A N 1
ATOM 656 C CA . ASN A 1 79 ? 18.986 -0.622 -9.264 1.00 94.25 79 ASN A CA 1
ATOM 657 C C . ASN A 1 79 ? 19.785 -1.568 -10.173 1.00 94.25 79 ASN A C 1
ATOM 659 O O . ASN A 1 79 ? 20.489 -1.096 -11.061 1.00 94.25 79 ASN A O 1
ATOM 663 N N . GLU A 1 80 ? 19.639 -2.884 -9.994 1.00 92.44 80 GLU A N 1
ATOM 664 C CA . GLU A 1 80 ? 20.344 -3.912 -10.777 1.00 92.44 80 GLU A CA 1
ATOM 665 C C . GLU A 1 80 ? 19.963 -3.866 -12.267 1.00 92.44 80 GLU A C 1
ATOM 667 O O . GLU A 1 80 ? 20.825 -3.949 -13.139 1.00 92.44 80 GLU A O 1
ATOM 672 N N . LEU A 1 81 ? 18.677 -3.671 -12.573 1.00 90.00 81 LEU A N 1
ATOM 673 C CA . LEU A 1 81 ? 18.158 -3.667 -13.947 1.00 90.00 81 LEU A CA 1
ATOM 674 C C . LEU A 1 81 ? 18.121 -2.267 -14.586 1.00 90.00 81 LEU A C 1
ATOM 676 O O . LEU A 1 81 ? 17.667 -2.113 -15.727 1.00 90.00 81 LEU A O 1
ATOM 680 N N . GLY A 1 82 ? 18.534 -1.229 -13.850 1.00 91.88 82 GLY A N 1
ATOM 681 C CA . GLY A 1 82 ? 18.486 0.166 -14.295 1.00 91.88 82 GLY A CA 1
ATOM 682 C C . GLY A 1 82 ? 17.068 0.644 -14.632 1.00 91.88 82 GLY A C 1
ATOM 683 O O . GLY A 1 82 ? 16.866 1.407 -15.581 1.00 91.88 82 GLY A O 1
ATOM 684 N N . LYS A 1 83 ? 16.056 0.157 -13.905 1.00 92.06 83 LYS A N 1
ATOM 685 C CA . LYS A 1 83 ? 14.638 0.507 -14.099 1.00 92.06 83 LYS A CA 1
ATOM 686 C C . LYS A 1 83 ? 14.099 1.259 -12.892 1.00 92.06 83 LYS A C 1
ATOM 688 O O . LYS A 1 83 ? 14.670 1.262 -11.813 1.00 92.06 83 LYS A O 1
ATOM 693 N N . THR A 1 84 ? 12.940 1.889 -13.058 1.00 94.38 84 THR A N 1
ATOM 694 C CA . THR A 1 84 ? 12.247 2.502 -11.922 1.00 94.38 84 THR A CA 1
ATOM 695 C C . THR A 1 84 ? 11.511 1.444 -11.106 1.00 94.38 84 THR A C 1
ATOM 697 O O . THR A 1 84 ? 10.885 0.538 -11.664 1.00 94.38 84 THR A O 1
ATOM 700 N N . THR A 1 85 ? 11.496 1.619 -9.786 1.00 94.75 85 THR A N 1
ATOM 701 C CA . THR A 1 85 ? 10.754 0.777 -8.829 1.00 94.75 85 THR A CA 1
ATOM 702 C C . THR A 1 85 ? 9.292 0.598 -9.242 1.00 94.75 85 THR A C 1
ATOM 704 O O . THR A 1 85 ? 8.773 -0.514 -9.275 1.00 94.75 85 THR A O 1
ATOM 707 N N . ARG A 1 86 ? 8.644 1.679 -9.695 1.00 93.19 86 ARG A N 1
ATOM 708 C CA . ARG A 1 86 ? 7.275 1.659 -10.234 1.00 93.19 86 ARG A CA 1
ATOM 709 C C . ARG A 1 86 ? 7.107 0.704 -11.420 1.00 93.19 86 ARG A C 1
ATOM 711 O O . ARG A 1 86 ? 6.067 0.060 -11.525 1.00 93.19 86 ARG A O 1
ATOM 718 N N . SER A 1 87 ? 8.093 0.618 -12.311 1.00 94.31 87 SER A N 1
ATOM 719 C CA . SER A 1 87 ? 8.024 -0.259 -13.487 1.00 94.31 87 SER A CA 1
ATOM 720 C C . SER A 1 87 ? 8.224 -1.725 -13.109 1.00 94.31 87 SER A C 1
ATOM 722 O O . SER A 1 87 ? 7.514 -2.580 -13.632 1.00 94.31 87 SER A O 1
ATOM 724 N N . ILE A 1 88 ? 9.121 -2.005 -12.158 1.00 94.56 88 ILE A N 1
ATOM 725 C CA . ILE A 1 88 ? 9.314 -3.345 -11.584 1.00 94.56 88 ILE A CA 1
ATOM 726 C C . ILE A 1 88 ? 8.027 -3.822 -10.900 1.00 94.56 88 ILE A C 1
ATOM 728 O O . ILE A 1 88 ? 7.517 -4.885 -11.238 1.00 94.56 88 ILE A O 1
ATOM 732 N N . ILE A 1 89 ? 7.424 -2.999 -10.031 1.00 94.38 89 ILE A N 1
ATOM 733 C CA . ILE A 1 89 ? 6.139 -3.313 -9.376 1.00 94.38 89 ILE A CA 1
ATOM 734 C C . ILE A 1 89 ? 5.046 -3.557 -10.415 1.00 94.38 89 ILE A C 1
ATOM 736 O O . ILE A 1 89 ? 4.303 -4.526 -10.312 1.00 94.38 89 ILE A O 1
ATOM 740 N N . ALA A 1 90 ? 4.953 -2.708 -11.442 1.00 93.38 90 ALA A N 1
ATOM 741 C CA . ALA A 1 90 ? 3.965 -2.885 -12.501 1.00 93.38 90 ALA A CA 1
ATOM 742 C C . ALA A 1 90 ? 4.154 -4.205 -13.263 1.00 93.38 90 ALA A C 1
ATOM 744 O O . ALA A 1 90 ? 3.175 -4.779 -13.730 1.00 93.38 90 ALA A O 1
ATOM 745 N N . LYS A 1 91 ? 5.393 -4.687 -13.399 1.00 93.75 91 LYS A N 1
ATOM 746 C CA . LYS A 1 91 ? 5.692 -5.982 -14.016 1.00 93.75 91 LYS A CA 1
ATOM 747 C C . LYS A 1 91 ? 5.336 -7.135 -13.092 1.00 93.75 91 LYS A C 1
ATOM 749 O O . LYS A 1 91 ? 4.506 -7.944 -13.477 1.00 93.75 91 LYS A O 1
ATOM 754 N N . LEU A 1 92 ? 5.826 -7.134 -11.856 1.00 94.25 92 LEU A N 1
ATOM 755 C CA . LEU A 1 92 ? 5.476 -8.143 -10.849 1.00 94.25 92 LEU A CA 1
ATOM 756 C C . LEU A 1 92 ? 3.961 -8.215 -10.584 1.00 94.25 92 LEU A C 1
ATOM 758 O O . LEU A 1 92 ? 3.430 -9.285 -10.309 1.00 94.25 92 LEU A O 1
ATOM 762 N N . SER A 1 93 ? 3.248 -7.090 -10.693 1.00 93.81 93 SER A N 1
ATOM 763 C CA . SER A 1 93 ? 1.786 -7.036 -10.587 1.00 93.81 93 SER A CA 1
ATOM 764 C C . SER A 1 93 ? 1.078 -7.649 -11.794 1.00 93.81 93 SER A C 1
ATOM 766 O O . SER A 1 93 ? -0.010 -8.186 -11.619 1.00 93.81 93 SER A O 1
ATOM 768 N N . ARG A 1 94 ? 1.655 -7.573 -13.001 1.00 91.62 94 ARG A N 1
ATOM 769 C CA . ARG A 1 94 ? 1.122 -8.264 -14.189 1.00 91.62 94 ARG A CA 1
ATOM 770 C C . ARG A 1 94 ? 1.344 -9.769 -14.103 1.00 91.62 94 ARG A C 1
ATOM 772 O O . ARG A 1 94 ? 0.445 -10.509 -14.470 1.00 91.62 94 ARG A O 1
ATOM 779 N N . GLU A 1 95 ? 2.489 -10.185 -13.564 1.00 91.44 95 GLU A N 1
ATOM 780 C CA . GLU A 1 95 ? 2.778 -11.592 -13.246 1.00 91.44 95 GLU A CA 1
ATOM 781 C C . GLU A 1 95 ? 1.969 -12.103 -12.035 1.00 91.44 95 GLU A C 1
ATOM 783 O O . GLU A 1 95 ? 2.025 -13.278 -11.695 1.00 91.44 95 GLU A O 1
ATOM 788 N N . GLY A 1 96 ? 1.225 -11.226 -11.346 1.00 92.31 96 GLY A N 1
ATOM 789 C CA . GLY A 1 96 ? 0.387 -11.585 -10.198 1.00 92.31 96 GLY A CA 1
ATOM 790 C C . GLY A 1 96 ? 1.150 -11.907 -8.907 1.00 92.31 96 GLY A C 1
ATOM 791 O O . GLY A 1 96 ? 0.533 -12.280 -7.915 1.00 92.31 96 GLY A O 1
ATOM 792 N N . VAL A 1 97 ? 2.474 -11.741 -8.885 1.00 92.12 97 VAL A N 1
ATOM 793 C CA . VAL A 1 97 ? 3.324 -12.103 -7.737 1.00 92.12 97 VAL A CA 1
ATOM 794 C C . VAL A 1 97 ? 3.400 -10.974 -6.702 1.00 92.12 97 VAL A C 1
ATOM 796 O O . VAL A 1 97 ? 3.599 -11.222 -5.514 1.00 92.12 97 VAL A O 1
ATOM 799 N N . TYR A 1 98 ? 3.239 -9.717 -7.130 1.00 92.38 98 TYR A N 1
ATOM 800 C CA . TYR A 1 98 ? 3.417 -8.558 -6.253 1.00 92.38 98 TYR A CA 1
ATOM 801 C C . TYR A 1 98 ? 2.398 -8.508 -5.104 1.00 92.38 98 TYR A C 1
ATOM 803 O O . TYR A 1 98 ? 1.190 -8.423 -5.331 1.00 92.38 98 TYR A O 1
ATOM 811 N N . LYS A 1 99 ? 2.898 -8.450 -3.864 1.00 89.94 99 LYS A N 1
ATOM 812 C CA . LYS A 1 99 ? 2.087 -8.267 -2.655 1.00 89.94 99 LYS A CA 1
ATOM 813 C C . LYS A 1 99 ? 2.072 -6.791 -2.266 1.00 89.94 99 LYS A C 1
ATOM 815 O O . LYS A 1 99 ? 3.108 -6.209 -1.939 1.00 89.94 99 LYS A O 1
ATOM 820 N N . ALA A 1 100 ? 0.889 -6.179 -2.309 1.00 85.88 100 ALA A N 1
ATOM 821 C CA . ALA A 1 100 ? 0.712 -4.791 -1.901 1.00 85.88 100 ALA A CA 1
ATOM 822 C C . ALA A 1 100 ? 0.999 -4.643 -0.402 1.00 85.88 100 ALA A C 1
ATOM 824 O O . ALA A 1 100 ? 0.427 -5.354 0.422 1.00 85.88 100 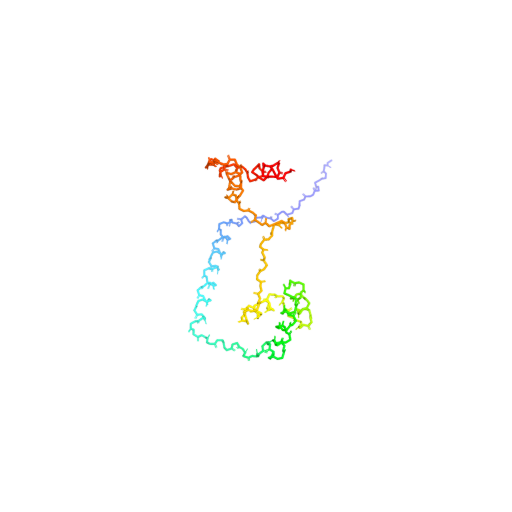ALA A O 1
ATOM 825 N N . GLN A 1 101 ? 1.882 -3.707 -0.055 1.00 82.69 101 GLN A N 1
ATOM 826 C CA . GLN A 1 101 ? 2.187 -3.441 1.344 1.00 82.69 101 GLN A CA 1
ATOM 827 C C . GLN A 1 101 ? 0.972 -2.832 2.058 1.00 82.69 101 GLN A C 1
ATOM 829 O O . GLN A 1 101 ? 0.264 -2.006 1.463 1.00 82.69 101 GLN A O 1
ATOM 834 N N . PRO A 1 102 ? 0.735 -3.207 3.328 1.00 80.88 102 PRO A N 1
ATOM 835 C CA . PRO A 1 102 ? -0.302 -2.582 4.129 1.00 80.88 102 PRO A CA 1
ATOM 836 C C . PRO A 1 102 ? -0.021 -1.084 4.252 1.00 80.88 102 PRO A C 1
ATOM 838 O O . PRO A 1 102 ? 1.126 -0.642 4.325 1.00 80.88 102 PRO A O 1
ATOM 841 N N . ARG A 1 103 ? -1.087 -0.283 4.248 1.00 78.25 103 ARG A N 1
ATOM 842 C CA . ARG A 1 103 ? -0.963 1.164 4.419 1.00 78.25 103 ARG A CA 1
ATOM 843 C C . ARG A 1 103 ? -0.533 1.451 5.851 1.00 78.25 103 ARG A C 1
ATOM 845 O O . ARG A 1 103 ? -1.255 1.116 6.787 1.00 78.25 103 ARG A O 1
ATOM 852 N N . THR A 1 104 ? 0.611 2.102 5.995 1.00 80.44 104 THR A N 1
ATOM 853 C CA . THR A 1 104 ? 1.121 2.584 7.276 1.00 80.44 104 THR A CA 1
ATOM 854 C C . THR A 1 104 ? 0.974 4.099 7.373 1.00 80.44 104 THR A C 1
ATOM 856 O O . THR A 1 104 ? 0.903 4.821 6.372 1.00 80.44 104 THR A O 1
ATOM 859 N N . THR A 1 105 ? 0.861 4.591 8.601 1.00 80.62 105 THR A N 1
ATOM 860 C CA . THR A 1 105 ? 0.909 6.025 8.899 1.00 80.62 105 THR A CA 1
ATOM 861 C C . THR A 1 105 ? 2.356 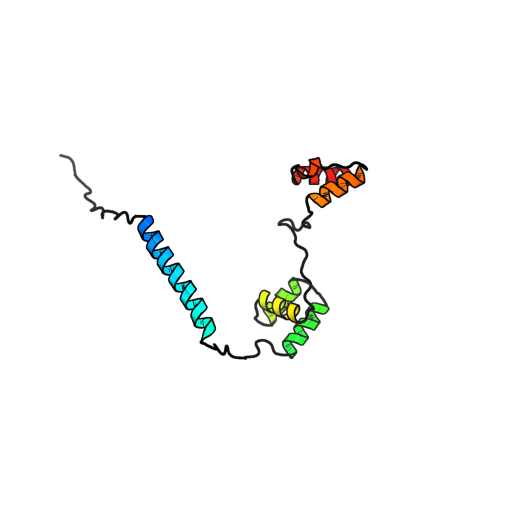6.537 8.862 1.00 80.62 105 THR A C 1
ATOM 863 O O . THR A 1 105 ? 3.300 5.764 8.718 1.00 80.62 105 THR A O 1
ATOM 866 N N . LYS A 1 106 ? 2.563 7.856 8.992 1.00 74.75 106 LYS A N 1
ATOM 867 C CA . LYS A 1 106 ? 3.909 8.472 8.998 1.00 74.75 106 LYS A CA 1
ATOM 868 C C . LYS A 1 106 ? 4.827 7.908 10.094 1.00 74.75 106 LYS A C 1
ATOM 870 O O . LYS A 1 106 ? 6.039 7.947 9.934 1.00 74.75 106 LYS A O 1
ATOM 875 N N . THR A 1 107 ? 4.242 7.402 11.176 1.00 74.62 107 THR A N 1
ATOM 876 C CA . THR A 1 107 ? 4.909 6.751 12.311 1.00 74.62 107 THR A CA 1
ATOM 877 C C . THR A 1 107 ? 5.119 5.246 12.116 1.00 74.62 107 THR A C 1
ATOM 879 O O . THR A 1 107 ? 5.682 4.601 12.988 1.00 74.62 107 THR A O 1
ATOM 882 N N . GLY A 1 108 ? 4.699 4.666 10.986 1.00 71.38 108 GLY A N 1
ATOM 883 C CA . GLY A 1 108 ? 4.842 3.233 10.700 1.00 71.38 108 GLY A CA 1
ATOM 884 C C . GLY A 1 108 ? 3.729 2.357 11.282 1.00 71.38 108 GLY A C 1
ATOM 885 O O . GLY A 1 108 ? 3.608 1.200 10.890 1.00 71.38 108 GLY A O 1
ATOM 886 N N . GLU A 1 109 ? 2.872 2.908 12.143 1.00 74.69 109 GLU A N 1
ATOM 887 C CA . GLU A 1 109 ? 1.741 2.188 12.729 1.00 74.69 109 GLU A CA 1
ATOM 888 C C . GLU A 1 109 ? 0.681 1.847 11.669 1.00 74.69 109 GLU A C 1
ATOM 890 O O . GLU A 1 109 ? 0.446 2.654 10.748 1.00 74.69 109 GLU A O 1
ATOM 895 N N . PRO A 1 110 ? 0.020 0.678 11.791 1.00 74.38 110 PRO A N 1
ATOM 896 C CA . PRO A 1 110 ? -1.065 0.295 10.902 1.00 74.38 110 PRO A CA 1
ATOM 897 C C . PRO A 1 110 ? -2.176 1.347 10.941 1.00 74.38 110 PRO A C 1
ATOM 899 O O . PRO A 1 110 ? -2.495 1.924 11.981 1.00 74.38 110 PRO A O 1
ATOM 902 N N . VAL A 1 111 ? -2.774 1.631 9.785 1.00 80.12 111 VAL A N 1
ATOM 903 C CA . VAL A 1 111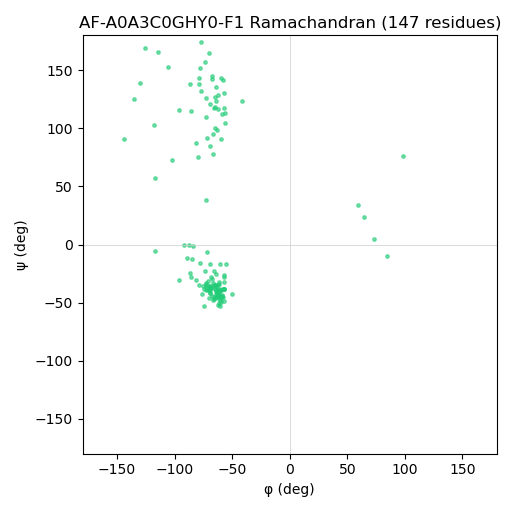 ? -3.899 2.569 9.711 1.00 80.12 111 VAL A CA 1
ATOM 904 C C . VAL A 1 111 ? -5.132 1.915 10.337 1.00 80.12 111 VAL A C 1
ATOM 906 O O . VAL A 1 111 ? -5.898 1.258 9.643 1.00 80.12 111 VAL A O 1
ATOM 909 N N . VAL A 1 112 ? -5.335 2.130 11.638 1.00 83.38 112 VAL A N 1
ATOM 910 C CA . VAL A 1 112 ? -6.546 1.687 12.345 1.00 83.38 112 VAL A CA 1
ATOM 911 C C . VAL A 1 112 ? -7.703 2.626 12.020 1.00 83.38 112 VAL A C 1
ATOM 913 O O . VAL A 1 112 ? -7.551 3.862 12.058 1.00 83.38 112 VAL A O 1
ATOM 916 N N . GLN A 1 113 ? -8.859 2.064 11.676 1.00 87.38 113 GLN A N 1
ATOM 917 C CA . GLN A 1 113 ? -10.061 2.844 11.404 1.00 87.38 113 GLN A CA 1
ATOM 918 C C . GLN A 1 113 ? -10.728 3.299 12.703 1.00 87.38 113 GLN A C 1
ATOM 920 O O . GLN A 1 113 ? -10.658 2.637 13.731 1.00 87.38 113 GLN A O 1
ATOM 925 N N . LYS A 1 114 ? -11.442 4.432 12.660 1.00 88.38 114 LYS A N 1
ATOM 926 C CA . LYS A 1 114 ? -12.207 4.888 13.834 1.00 88.38 114 LYS A CA 1
ATOM 927 C C . LYS A 1 114 ? -13.258 3.863 14.268 1.00 88.38 114 LYS A C 1
ATOM 929 O O . LYS A 1 114 ? -13.459 3.689 15.458 1.00 88.38 114 LYS A O 1
ATOM 934 N N . ALA A 1 115 ? -13.919 3.216 13.308 1.00 87.44 115 ALA A N 1
ATOM 935 C CA . ALA A 1 115 ? -14.938 2.211 13.591 1.00 87.44 115 ALA A CA 1
ATOM 936 C C . ALA A 1 115 ? -14.352 0.997 14.324 1.00 87.44 115 ALA A C 1
ATOM 938 O O . ALA A 1 115 ? -14.970 0.516 15.262 1.00 87.44 115 ALA A O 1
ATOM 939 N N . GLU A 1 116 ? -13.143 0.569 13.950 1.00 88.62 116 GLU A N 1
ATOM 940 C CA . GLU A 1 116 ? -12.425 -0.518 14.626 1.00 88.62 116 GLU A CA 1
ATOM 941 C C . GLU A 1 116 ? -12.113 -0.146 16.082 1.00 88.62 116 GLU A C 1
ATOM 943 O O . GLU A 1 116 ? -12.397 -0.935 16.971 1.00 88.62 116 GLU A O 1
ATOM 948 N N . LEU A 1 117 ? -11.638 1.080 16.349 1.00 90.25 117 LEU A N 1
ATOM 949 C CA . LEU A 1 117 ? -11.401 1.554 17.725 1.00 90.25 117 LEU A CA 1
ATOM 950 C C . LEU A 1 117 ? -12.682 1.622 18.569 1.00 90.25 117 LEU A C 1
ATOM 952 O O . LEU A 1 117 ? -12.646 1.401 19.771 1.00 90.25 117 LEU A O 1
ATOM 956 N N . VAL A 1 118 ? -13.821 1.971 17.966 1.00 90.56 118 VAL A N 1
ATOM 957 C CA . VAL A 1 118 ? -15.105 1.970 18.687 1.00 90.56 118 VAL A CA 1
ATOM 958 C C . VAL A 1 118 ? -15.576 0.538 18.935 1.00 90.56 118 VAL A C 1
ATOM 960 O O . VAL A 1 118 ? -16.076 0.256 20.019 1.00 90.56 118 VAL A O 1
ATOM 963 N N . ALA A 1 119 ? -15.385 -0.365 17.970 1.00 89.81 119 ALA A N 1
ATOM 964 C CA . ALA A 1 119 ? -15.737 -1.773 18.109 1.00 89.81 119 ALA A CA 1
ATOM 965 C C . ALA A 1 119 ? -14.940 -2.445 19.233 1.00 89.81 119 ALA A C 1
ATOM 967 O O . ALA A 1 119 ? -15.550 -3.075 20.089 1.00 89.81 119 ALA A O 1
ATOM 968 N N . THR A 1 120 ? -13.622 -2.227 19.311 1.00 89.12 120 THR A N 1
ATOM 969 C CA . THR A 1 120 ? -12.797 -2.786 20.396 1.00 89.12 120 THR A CA 1
ATOM 970 C C . THR A 1 120 ? -13.244 -2.295 21.773 1.00 89.12 120 THR A C 1
ATOM 972 O O . THR A 1 120 ? -13.306 -3.082 22.714 1.00 89.12 120 THR A O 1
ATOM 975 N N . LEU A 1 121 ? -13.613 -1.014 21.903 1.00 91.00 121 LEU A N 1
ATOM 976 C CA . LEU A 1 121 ? -14.165 -0.470 23.148 1.00 91.00 121 LEU A CA 1
ATOM 977 C C . LEU A 1 121 ? -15.529 -1.086 23.482 1.00 91.00 121 LEU A C 1
ATOM 979 O O . LEU A 1 121 ? -15.757 -1.495 24.617 1.00 91.00 121 LEU A O 1
ATOM 983 N N . SER A 1 122 ? -16.437 -1.165 22.509 1.00 90.12 122 SER A N 1
ATOM 984 C CA . SER A 1 122 ? -17.764 -1.751 22.715 1.00 90.12 122 SER A CA 1
ATOM 985 C C . SER A 1 122 ? -17.703 -3.230 23.087 1.00 90.12 122 SER A C 1
ATOM 987 O O . SER A 1 122 ? -18.427 -3.650 23.985 1.00 90.12 122 SER A O 1
ATOM 989 N N . GLU A 1 123 ? -16.820 -4.001 22.452 1.00 89.81 123 GLU A N 1
ATOM 990 C CA . GLU A 1 123 ? -16.566 -5.405 22.787 1.00 89.81 123 GLU A CA 1
ATOM 991 C C . GLU A 1 123 ? -15.989 -5.547 24.196 1.00 89.81 123 GLU A C 1
ATOM 993 O O . GLU A 1 123 ? -16.462 -6.380 24.965 1.00 89.81 123 GLU A O 1
ATOM 998 N N . HIS A 1 124 ? -15.029 -4.695 24.569 1.00 89.75 124 HIS A N 1
ATOM 999 C CA . HIS A 1 124 ? -14.420 -4.735 25.896 1.00 89.75 124 HIS A CA 1
ATOM 1000 C C . HIS A 1 124 ? -15.426 -4.440 27.021 1.00 89.75 124 HIS A C 1
ATOM 1002 O O . HIS A 1 124 ? -15.405 -5.094 28.062 1.00 89.75 124 HIS A O 1
ATOM 1008 N N . PHE A 1 125 ? -16.317 -3.460 26.833 1.00 89.12 125 PHE A N 1
ATOM 1009 C CA . PHE A 1 125 ? -17.315 -3.092 27.846 1.00 89.12 125 PHE A CA 1
ATOM 1010 C C . PHE A 1 125 ? -18.635 -3.867 27.735 1.00 89.12 125 PHE A C 1
ATOM 1012 O O . PHE A 1 125 ? -19.459 -3.774 28.642 1.00 89.12 125 PHE A O 1
ATOM 1019 N N . GLY A 1 126 ? -18.863 -4.602 26.643 1.00 89.56 126 GLY A N 1
ATOM 1020 C CA . GLY A 1 126 ? -20.135 -5.276 26.366 1.00 89.56 126 GLY A CA 1
ATOM 1021 C C . GLY A 1 126 ? -21.311 -4.314 26.150 1.00 89.56 126 GLY A C 1
ATOM 1022 O O . GLY A 1 126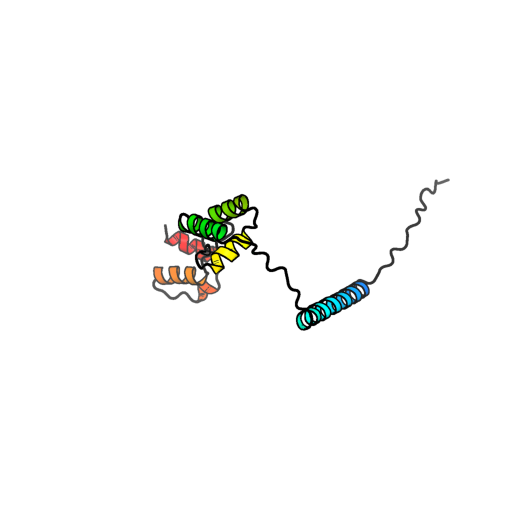 ? -22.458 -4.686 26.389 1.00 89.56 126 GLY A O 1
ATOM 1023 N N . ILE A 1 127 ? -21.040 -3.066 25.747 1.00 89.69 127 ILE A N 1
ATOM 1024 C CA . ILE A 1 127 ? -22.044 -2.006 25.571 1.00 89.69 127 ILE A CA 1
ATOM 1025 C C . ILE A 1 127 ? -21.865 -1.358 24.198 1.00 89.69 127 ILE A C 1
ATOM 1027 O O . ILE A 1 127 ? -20.752 -1.059 23.762 1.00 89.69 127 ILE A O 1
ATOM 1031 N N . GLU A 1 128 ? -22.974 -1.071 23.523 1.00 86.38 128 GLU A N 1
ATOM 1032 C CA . GLU A 1 128 ? -22.954 -0.316 22.273 1.00 86.38 128 GLU A CA 1
ATOM 1033 C C . GLU A 1 128 ? -22.639 1.166 22.523 1.00 86.38 128 GLU A C 1
ATOM 1035 O O . GLU A 1 128 ? -23.323 1.853 23.285 1.00 86.38 128 GLU A O 1
ATOM 1040 N N . LEU A 1 129 ? -21.615 1.687 21.840 1.00 86.06 129 LEU A N 1
ATOM 1041 C CA . LEU A 1 129 ? -21.124 3.060 21.997 1.00 86.06 129 LEU A CA 1
ATOM 1042 C C . LEU A 1 129 ? -21.274 3.883 20.694 1.00 86.06 129 LEU A C 1
ATOM 1044 O O . LEU A 1 129 ? -20.293 4.432 20.183 1.00 86.06 129 LEU A O 1
ATOM 1048 N N . PRO A 1 130 ? -22.490 4.030 20.124 1.00 85.62 130 PRO A N 1
ATOM 1049 C CA . PRO A 1 130 ? -22.685 4.612 18.789 1.00 85.62 130 PRO A CA 1
ATOM 1050 C C . PRO A 1 130 ? -22.269 6.090 18.690 1.00 85.62 130 PRO A C 1
ATOM 1052 O O . PRO A 1 130 ? -21.911 6.583 17.618 1.00 85.62 130 PRO A O 1
ATOM 1055 N N . THR A 1 131 ? -22.283 6.826 19.803 1.00 87.38 131 THR A N 1
ATOM 1056 C CA . THR A 1 131 ? -21.889 8.242 19.856 1.00 87.38 131 THR A CA 1
ATOM 1057 C C . THR A 1 131 ? -20.378 8.449 19.742 1.00 87.38 131 THR A C 1
ATOM 1059 O O . THR A 1 131 ? -19.947 9.510 19.283 1.00 87.38 131 THR A O 1
ATOM 1062 N N . PHE A 1 132 ? -19.567 7.438 20.069 1.00 86.12 132 PHE A N 1
ATOM 1063 C CA . PHE A 1 132 ? -18.104 7.524 20.048 1.00 86.12 132 PHE A CA 1
ATOM 1064 C C . PHE A 1 132 ? -17.524 7.625 18.635 1.00 86.12 132 PHE A C 1
ATOM 1066 O O . PHE A 1 132 ? -16.418 8.131 18.459 1.00 86.12 132 PHE A O 1
ATOM 1073 N N . VAL A 1 133 ? -18.301 7.296 17.599 1.00 86.12 133 VAL A N 1
ATOM 1074 C CA . VAL A 1 133 ? -17.936 7.556 16.194 1.00 86.12 133 VAL A CA 1
ATOM 1075 C C . VAL A 1 133 ? -17.667 9.051 15.943 1.00 86.12 133 VAL A C 1
ATOM 1077 O O . VAL A 1 133 ? -16.865 9.411 15.074 1.00 86.12 133 VAL A O 1
ATOM 1080 N N . LYS A 1 134 ? -18.301 9.935 16.727 1.00 88.56 134 LYS A N 1
ATOM 1081 C CA . LYS A 1 134 ? -18.126 11.394 16.651 1.00 88.56 134 LYS A CA 1
ATOM 1082 C C . LYS A 1 134 ? -16.935 11.914 17.463 1.00 88.56 134 LYS A C 1
ATOM 1084 O O . LYS A 1 134 ? -16.563 13.072 17.283 1.00 88.56 134 LYS A O 1
ATOM 1089 N N . ALA A 1 135 ? -16.338 11.097 18.328 1.00 89.31 135 ALA A N 1
ATOM 1090 C CA . ALA A 1 135 ? -15.208 11.503 19.154 1.00 89.31 135 ALA A CA 1
ATOM 1091 C C . ALA A 1 135 ? -13.917 11.706 18.331 1.00 89.31 135 ALA A C 1
ATOM 1093 O O . ALA A 1 135 ? -13.783 11.291 17.165 1.00 89.31 135 ALA A O 1
ATOM 1094 N N . GLY A 1 136 ? -12.941 12.378 18.944 1.00 90.50 136 GLY A N 1
ATOM 1095 C CA . GLY A 1 136 ? -11.605 12.539 18.380 1.00 90.50 136 GLY A CA 1
ATOM 1096 C C . GLY A 1 136 ? -10.897 11.188 18.254 1.00 90.50 136 GLY A C 1
ATOM 1097 O O . GLY A 1 136 ? -10.911 10.391 19.186 1.00 90.50 136 GLY A O 1
ATOM 1098 N N . LYS A 1 137 ? -10.233 10.920 17.115 1.00 88.12 137 LYS A N 1
ATOM 1099 C CA . LYS A 1 137 ? -9.480 9.657 16.924 1.00 88.12 137 LYS A CA 1
ATOM 1100 C C . LYS A 1 137 ? -8.412 9.469 18.007 1.00 88.12 137 LYS A C 1
ATOM 1102 O O . LYS A 1 137 ? -8.185 8.352 18.443 1.00 88.12 137 LYS A O 1
ATOM 1107 N N . GLN A 1 138 ? -7.759 10.562 18.405 1.00 89.19 138 GLN A N 1
ATOM 1108 C CA . GLN A 1 138 ? -6.706 10.544 19.420 1.00 89.19 138 GLN A CA 1
ATOM 1109 C C . GLN A 1 138 ? -7.242 10.109 20.786 1.00 89.19 138 GLN A C 1
ATOM 1111 O O . GLN A 1 138 ? -6.593 9.316 21.454 1.00 89.19 138 GLN A O 1
ATOM 1116 N N . ASP A 1 139 ? -8.429 10.580 21.173 1.00 89.62 139 ASP A N 1
ATOM 1117 C CA . ASP A 1 139 ? -9.040 10.209 22.451 1.00 89.62 139 ASP A CA 1
ATOM 1118 C C . ASP A 1 139 ? -9.474 8.741 22.447 1.00 89.62 139 ASP A C 1
ATOM 1120 O O . ASP A 1 139 ? -9.199 8.023 23.401 1.00 89.62 139 ASP A O 1
ATOM 1124 N N . LEU A 1 140 ? -10.062 8.267 21.341 1.00 91.00 140 LEU A N 1
ATOM 1125 C CA . LEU A 1 140 ? -10.396 6.848 21.168 1.00 91.00 140 LEU A CA 1
ATOM 1126 C C . LEU A 1 140 ? -9.157 5.954 21.266 1.00 91.00 140 LEU A C 1
ATOM 1128 O O . LEU A 1 140 ? -9.199 4.942 21.954 1.00 91.00 140 LEU A O 1
ATOM 1132 N N . GLN A 1 141 ? -8.055 6.343 20.618 1.00 91.19 141 GLN A N 1
ATOM 1133 C CA . GLN A 1 141 ? -6.801 5.595 20.691 1.00 91.19 141 GLN A CA 1
ATOM 1134 C C . GLN A 1 141 ? -6.283 5.525 22.132 1.00 91.1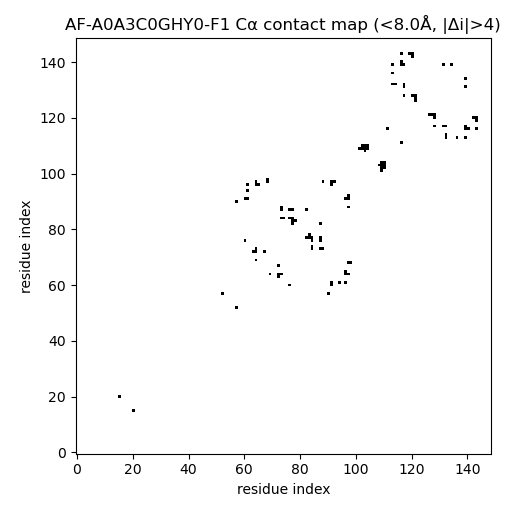9 141 GLN A C 1
ATOM 1136 O O . GLN A 1 141 ? -6.006 4.440 22.619 1.00 91.19 141 GLN A O 1
ATOM 1141 N N . ARG A 1 142 ? -6.251 6.656 22.850 1.00 90.62 142 ARG A N 1
ATOM 1142 C CA . ARG A 1 142 ? -5.820 6.702 24.259 1.00 90.62 142 ARG A CA 1
ATOM 1143 C C . ARG A 1 142 ? -6.662 5.811 25.169 1.00 90.62 142 ARG A C 1
ATOM 1145 O O . ARG A 1 142 ? -6.115 5.212 26.085 1.00 90.62 142 ARG A O 1
ATOM 1152 N N . LEU A 1 143 ? -7.975 5.748 24.942 1.00 90.69 143 LEU A N 1
ATOM 1153 C CA . LEU A 1 143 ? -8.862 4.868 25.707 1.00 90.69 143 LEU A CA 1
ATOM 1154 C C . LEU A 1 143 ? -8.554 3.395 25.436 1.00 90.69 143 LEU A C 1
ATOM 1156 O O . LEU A 1 143 ? -8.448 2.624 26.382 1.00 90.69 143 LEU A O 1
ATOM 1160 N N . VAL A 1 144 ? -8.376 3.019 24.166 1.00 90.56 144 VAL A N 1
ATOM 1161 C CA . VAL A 1 144 ? -7.993 1.649 23.791 1.00 90.56 144 VAL A CA 1
ATOM 1162 C C . VAL A 1 144 ? -6.640 1.280 24.402 1.00 90.56 144 VAL A C 1
ATOM 1164 O O . VAL A 1 144 ? -6.519 0.221 25.010 1.00 90.56 144 VAL A O 1
ATOM 1167 N N . ASP A 1 145 ? -5.653 2.172 24.316 1.00 90.44 145 ASP A N 1
ATOM 1168 C CA . ASP A 1 145 ? -4.320 1.950 24.881 1.00 90.44 145 ASP A CA 1
ATOM 1169 C C . ASP A 1 145 ? -4.373 1.793 26.412 1.00 90.44 145 ASP A C 1
ATOM 1171 O O . ASP A 1 145 ? -3.682 0.940 26.959 1.00 90.44 145 ASP A O 1
ATOM 1175 N N . ALA A 1 146 ? -5.212 2.572 27.107 1.00 90.75 146 ALA A N 1
ATOM 1176 C CA . ALA A 1 146 ? -5.378 2.501 28.562 1.00 90.75 146 ALA A CA 1
ATOM 1177 C C . ALA A 1 146 ? -6.048 1.203 29.043 1.00 90.75 146 ALA A C 1
ATOM 1179 O O . ALA A 1 146 ? -5.827 0.785 30.173 1.00 90.75 146 ALA A O 1
ATOM 1180 N N . ILE A 1 147 ? -6.880 0.588 28.203 1.00 90.38 147 ILE A N 1
ATOM 1181 C CA . ILE A 1 147 ? -7.573 -0.672 28.503 1.00 90.38 147 ILE A CA 1
ATOM 1182 C C . ILE A 1 147 ? -6.703 -1.889 28.149 1.00 90.38 147 ILE A C 1
ATOM 1184 O O . ILE A 1 147 ? -6.887 -2.965 28.706 1.00 90.38 147 ILE A O 1
ATOM 1188 N N . SER A 1 148 ? -5.754 -1.726 27.224 1.00 83.44 148 SER A N 1
ATOM 1189 C CA . SER A 1 148 ? -4.820 -2.778 26.808 1.00 83.44 148 SER A CA 1
ATOM 1190 C C . SER A 1 148 ? -3.584 -2.917 27.717 1.00 83.44 148 SER A C 1
ATOM 1192 O O . SER A 1 148 ? -2.725 -3.752 27.417 1.00 83.44 148 SER A O 1
ATOM 1194 N N . GLN A 1 149 ? -3.458 -2.089 28.760 1.00 67.25 149 GLN A N 1
ATOM 1195 C CA . GLN A 1 149 ? -2.411 -2.178 29.791 1.00 67.25 149 GLN A CA 1
ATOM 1196 C C . GLN A 1 149 ? -2.752 -3.230 30.844 1.00 67.25 149 GLN A C 1
ATOM 1198 O O . GLN A 1 149 ? -1.808 -3.940 31.257 1.00 67.25 149 GLN A O 1
#

Mean predicted aligned error: 16.66 Å

Sequence (149 aa):
MKKDRNRKYRPCKRQNSKFLQKVVDNRSHFGYNILYKQLRIFGRISMATAKNYTDEMVAQMTEQYTANPSRETVDRLANELGKTTRSIIAKLSREGVYKAQPRTTKTGEPVVQKAELVATLSEHFGIELPTFVKAGKQDLQRLVDAISQ

Solvent-accessible surface area (backbone atoms only — not comparable to full-atom values): 9479 Å² total; per-residue (Å²): 137,85,84,88,79,83,86,76,85,73,77,80,78,77,78,72,53,74,63,61,55,48,52,55,52,53,56,51,54,55,54,58,56,53,53,59,58,55,52,68,74,77,50,86,75,77,68,74,86,67,71,91,63,55,71,68,58,49,52,52,52,50,52,56,35,71,78,45,83,50,70,66,49,45,50,50,52,13,63,76,70,74,48,54,49,70,57,53,50,54,47,36,47,71,72,66,71,57,77,80,76,80,68,55,43,100,86,64,48,72,69,76,52,70,67,56,53,46,47,56,52,20,63,72,70,74,43,91,59,81,72,56,77,75,51,58,67,67,59,48,49,52,52,53,56,66,71,74,108

pLDDT: mean 76.24, std 18.46, range [42.47, 94.88]

Nearest PDB structures (foldseek):
  2rn7-assembly1_A  TM=5.374E-01  e=1.733E+00  Shigella flexneri
  6aqq-assembly1_A  TM=4.144E-01  e=2.454E+00  Staphylococcus aureus
  6ndl-assembly1_A  TM=4.788E-01  e=5.527E+00  Staphylococcus aureus
  6apw-assembly1_A  TM=4.345E-01  e=4.922E+00  Staphylococcus aureus